Protein AF-A0A5S9M7D0-F1 (afdb_monomer_lite)

pLDDT: mean 93.16, std 6.34, range [59.59, 98.19]

InterPro domains:
  IPR002509 NodB homology domain [PF01522] (1-53)
  IPR002509 NodB homology domain [PS51677] (1-97)
  IPR011330 Glycoside hydrolase/deacetylase, beta/alpha-barrel [SSF88713] (1-92)
  IPR050248 Polysaccharide deacetylase, ArnD subfamily [PTHR10587] (1-91)

Structure (mmCIF, N/CA/C/O backbone):
data_AF-A0A5S9M7D0-F1
#
_entry.id   AF-A0A5S9M7D0-F1
#
loop_
_atom_site.group_PDB
_atom_site.id
_atom_site.type_symbol
_atom_site.label_atom_id
_atom_site.label_alt_id
_atom_site.label_comp_id
_atom_site.label_asym_id
_atom_site.label_entity_id
_atom_site.label_seq_id
_atom_site.pdbx_PDB_ins_code
_atom_site.Cartn_x
_atom_site.Cartn_y
_atom_site.Cartn_z
_atom_site.occupancy
_atom_site.B_iso_or_equiv
_atom_site.auth_seq_id
_atom_site.auth_comp_id
_atom_site.auth_asym_id
_atom_site.auth_atom_id
_atom_site.pdbx_PDB_model_num
ATOM 1 N N . MET A 1 1 ? 4.729 6.112 7.881 1.00 77.44 1 MET A N 1
ATOM 2 C CA . MET A 1 1 ? 3.878 5.919 9.085 1.00 77.44 1 MET A CA 1
ATOM 3 C C . MET A 1 1 ? 4.677 5.626 10.359 1.00 77.44 1 MET A C 1
ATOM 5 O O . MET A 1 1 ? 4.215 5.985 11.434 1.00 77.44 1 MET A O 1
ATOM 9 N N . ARG A 1 2 ? 5.862 4.997 10.286 1.00 82.38 2 ARG A N 1
ATOM 10 C CA . ARG A 1 2 ? 6.639 4.558 11.467 1.00 82.38 2 ARG A CA 1
ATOM 11 C C . ARG A 1 2 ? 6.888 5.633 12.543 1.00 82.38 2 ARG A C 1
ATOM 13 O O . ARG A 1 2 ? 6.823 5.324 13.733 1.00 82.38 2 ARG A O 1
ATOM 20 N N . THR A 1 3 ? 7.154 6.872 12.136 1.00 85.06 3 THR A N 1
ATOM 21 C CA . THR A 1 3 ? 7.503 8.000 13.021 1.00 85.06 3 THR A CA 1
ATOM 22 C C . THR A 1 3 ? 6.300 8.721 13.631 1.00 85.06 3 THR A C 1
ATOM 24 O O . THR A 1 3 ? 6.488 9.574 14.491 1.00 85.06 3 THR A O 1
ATOM 27 N N . LEU A 1 4 ? 5.070 8.397 13.219 1.00 86.75 4 LEU A N 1
ATOM 28 C CA . LEU A 1 4 ? 3.868 9.047 13.743 1.00 86.75 4 LEU A CA 1
ATOM 29 C C . LEU A 1 4 ? 3.485 8.502 15.126 1.00 86.75 4 LEU A C 1
ATOM 31 O O . LEU A 1 4 ? 3.752 7.335 15.450 1.00 86.75 4 LEU A O 1
ATOM 35 N N . THR A 1 5 ? 2.816 9.341 15.922 1.00 93.38 5 THR A N 1
ATOM 36 C CA . THR A 1 5 ? 2.128 8.888 17.139 1.00 93.38 5 THR A CA 1
ATOM 37 C C . THR A 1 5 ? 0.942 7.996 16.774 1.00 93.38 5 THR A C 1
ATOM 39 O O . THR A 1 5 ? 0.488 7.974 15.624 1.00 93.38 5 THR A O 1
ATOM 42 N N . ARG A 1 6 ? 0.443 7.240 17.755 1.00 92.75 6 ARG A N 1
ATOM 43 C CA . ARG A 1 6 ? -0.705 6.348 17.572 1.00 92.75 6 ARG A CA 1
ATOM 44 C C . ARG A 1 6 ? -1.935 7.130 17.112 1.00 92.75 6 ARG A C 1
ATOM 46 O O . ARG A 1 6 ? -2.572 6.749 16.137 1.00 92.75 6 ARG A O 1
ATOM 53 N N . GLU A 1 7 ? -2.219 8.244 17.777 1.00 94.44 7 GLU A N 1
ATOM 54 C CA . GLU A 1 7 ? -3.393 9.087 17.542 1.00 94.44 7 GLU A CA 1
ATOM 55 C C . GLU A 1 7 ? -3.363 9.661 16.129 1.00 94.44 7 GLU A C 1
ATOM 57 O O . GLU A 1 7 ? -4.357 9.593 15.415 1.00 94.44 7 GLU A O 1
ATOM 62 N N . ARG A 1 8 ? -2.198 10.156 15.686 1.00 94.88 8 ARG A N 1
ATOM 63 C CA . ARG A 1 8 ? -2.032 10.689 14.329 1.00 94.88 8 ARG A CA 1
ATOM 64 C C . ARG A 1 8 ? -2.161 9.611 13.262 1.00 94.88 8 ARG A C 1
ATOM 66 O O . ARG A 1 8 ? -2.747 9.872 12.218 1.00 94.88 8 ARG A O 1
ATOM 73 N N . ALA A 1 9 ? -1.620 8.417 13.497 1.00 94.06 9 ALA A N 1
ATOM 74 C CA . ALA A 1 9 ? -1.764 7.312 12.556 1.00 94.06 9 ALA A CA 1
ATOM 75 C C . ALA A 1 9 ? -3.230 6.864 12.433 1.00 94.06 9 ALA A C 1
ATOM 77 O O . ALA A 1 9 ? -3.711 6.686 11.316 1.00 94.06 9 ALA A O 1
ATOM 78 N N . LEU A 1 10 ? -3.941 6.744 13.559 1.00 95.12 10 LEU A N 1
ATOM 79 C CA . LEU A 1 10 ? -5.362 6.399 13.577 1.00 95.12 10 LEU A CA 1
ATOM 80 C C . LEU A 1 10 ? -6.204 7.479 12.890 1.00 95.12 10 LEU A C 1
ATOM 82 O O . LEU A 1 10 ? -6.984 7.166 12.001 1.00 95.12 10 LEU A O 1
ATOM 86 N N . GLU A 1 11 ? -5.978 8.753 13.221 1.00 96.50 11 GLU A N 1
ATOM 87 C CA . GLU A 1 11 ? -6.669 9.888 12.602 1.00 96.50 11 GLU A CA 1
ATOM 88 C C . GLU A 1 11 ? -6.555 9.857 11.071 1.00 96.50 11 GLU A C 1
ATOM 90 O O . GLU A 1 11 ? -7.554 10.037 10.377 1.00 96.50 11 GLU A O 1
ATOM 95 N N . GLN A 1 12 ? -5.350 9.616 10.544 1.00 96.31 12 GLN A N 1
ATOM 96 C CA . GLN A 1 12 ? -5.112 9.521 9.101 1.00 96.31 12 GLN A CA 1
ATOM 97 C C . GLN A 1 12 ? -5.906 8.367 8.484 1.00 96.31 12 GLN A C 1
ATOM 99 O O . GLN A 1 12 ? -6.613 8.571 7.500 1.00 96.31 12 GLN A O 1
ATOM 104 N N . ILE A 1 13 ? -5.833 7.176 9.086 1.00 96.12 13 ILE A N 1
ATOM 105 C CA . ILE A 1 13 ? -6.537 5.989 8.594 1.00 96.12 13 ILE A CA 1
ATOM 106 C C . ILE A 1 13 ? -8.054 6.222 8.575 1.00 96.12 13 ILE A C 1
ATOM 108 O O . ILE A 1 13 ? -8.685 6.076 7.527 1.00 96.12 13 ILE A O 1
ATOM 112 N N . THR A 1 14 ? -8.637 6.635 9.702 1.00 96.81 14 THR A N 1
ATOM 113 C CA . THR A 1 14 ? -10.087 6.819 9.835 1.00 96.81 14 THR A CA 1
ATOM 114 C C . THR A 1 14 ? -10.599 7.920 8.902 1.00 96.81 14 THR A C 1
ATOM 116 O O . THR A 1 14 ? -11.627 7.746 8.242 1.00 96.81 14 THR A O 1
ATOM 119 N N . LYS A 1 15 ? -9.876 9.047 8.779 1.00 97.75 15 LYS A N 1
ATOM 120 C CA . LYS A 1 15 ? -10.258 10.132 7.857 1.00 97.75 15 LYS A CA 1
ATOM 121 C C . LYS A 1 15 ? -10.231 9.674 6.402 1.00 97.75 15 LYS A C 1
ATOM 123 O O . LYS A 1 15 ? -11.178 9.954 5.671 1.00 97.75 15 LYS A O 1
ATOM 128 N N . THR A 1 16 ? -9.190 8.957 5.984 1.00 97.44 16 THR A N 1
ATOM 129 C CA . THR A 1 16 ? -9.095 8.432 4.616 1.00 97.44 16 THR A CA 1
ATOM 130 C C . THR A 1 16 ? -10.191 7.407 4.327 1.00 97.44 16 THR A C 1
ATOM 132 O O . THR A 1 16 ? -10.826 7.496 3.278 1.00 97.44 16 THR A O 1
ATOM 135 N N . ASN A 1 17 ? -10.480 6.496 5.262 1.00 97.50 17 ASN A N 1
ATOM 136 C CA . ASN A 1 17 ? -11.568 5.524 5.119 1.00 97.50 17 ASN A CA 1
ATOM 137 C C . ASN A 1 17 ? -12.918 6.208 4.905 1.00 97.50 17 ASN A C 1
ATOM 139 O O . ASN A 1 17 ? -13.640 5.855 3.973 1.00 97.50 17 ASN A O 1
ATOM 143 N N . ARG A 1 18 ? -13.218 7.226 5.719 1.00 97.75 18 A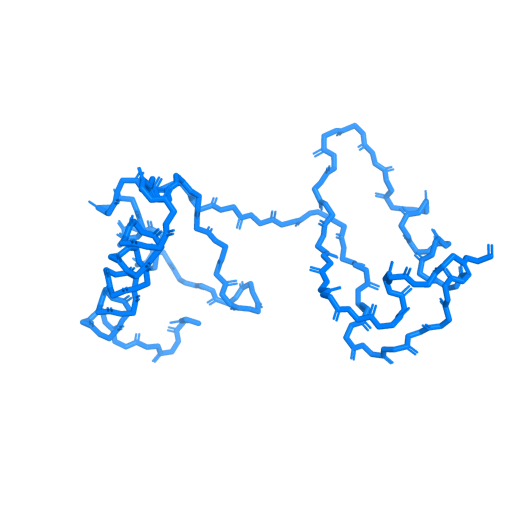RG A N 1
ATOM 144 C CA . ARG A 1 18 ? -14.443 8.017 5.593 1.00 97.75 18 ARG A CA 1
ATOM 145 C C . ARG A 1 18 ? -14.541 8.706 4.232 1.00 97.75 18 ARG A C 1
ATOM 147 O O . ARG A 1 18 ? -15.576 8.614 3.589 1.00 97.75 18 ARG A O 1
ATOM 154 N N . GLN A 1 19 ? -13.469 9.354 3.774 1.00 98.06 19 GLN A N 1
ATOM 155 C CA . GLN A 1 19 ? -13.461 10.035 2.473 1.00 98.06 19 GLN A CA 1
ATOM 156 C C . GLN A 1 19 ? -13.663 9.064 1.301 1.00 98.06 19 GLN A C 1
ATOM 158 O O . GLN A 1 19 ? -14.395 9.372 0.359 1.00 98.06 19 GLN A O 1
ATOM 163 N N . ILE A 1 20 ? -13.050 7.876 1.360 1.00 97.62 20 ILE A N 1
ATOM 164 C CA . ILE A 1 20 ? -13.244 6.836 0.343 1.00 97.62 20 ILE A CA 1
ATOM 165 C C . ILE A 1 20 ? -14.687 6.318 0.363 1.00 97.62 20 ILE A C 1
ATOM 167 O O . ILE A 1 20 ? -15.288 6.167 -0.699 1.00 97.62 20 ILE A O 1
ATOM 171 N N . GLU A 1 21 ? -15.258 6.079 1.545 1.00 97.25 21 GLU A N 1
ATOM 172 C CA . GLU A 1 21 ? -16.642 5.623 1.678 1.00 97.25 21 GLU A CA 1
ATOM 173 C C . GLU A 1 21 ? -17.645 6.672 1.183 1.00 97.25 21 GLU A C 1
ATOM 175 O O . GLU A 1 21 ? -18.542 6.327 0.422 1.00 97.25 21 GLU A O 1
ATOM 180 N N . GLU A 1 22 ? -17.459 7.946 1.532 1.00 98.06 22 GLU A N 1
ATOM 181 C CA . GLU A 1 22 ? -18.296 9.054 1.050 1.00 98.06 22 GLU A CA 1
ATOM 182 C C . GLU A 1 22 ? -18.218 9.206 -0.479 1.00 98.06 22 GLU A C 1
ATOM 184 O O . GLU A 1 22 ? -19.230 9.468 -1.125 1.00 98.06 22 GLU A O 1
ATOM 189 N N . SER A 1 23 ? -17.037 8.997 -1.072 1.00 97.88 23 SER A N 1
ATOM 190 C CA . SER A 1 23 ? -16.824 9.179 -2.516 1.00 97.88 23 SER A CA 1
ATOM 191 C C . SER A 1 23 ? -17.253 7.975 -3.361 1.00 97.88 23 SER A C 1
ATOM 193 O O . SER A 1 23 ? -17.685 8.144 -4.498 1.00 97.88 23 SER A O 1
ATOM 195 N N . LEU A 1 24 ? -17.088 6.752 -2.845 1.00 96.94 24 LEU A N 1
ATOM 196 C CA . LEU A 1 24 ? -17.253 5.507 -3.612 1.00 96.94 24 LEU A CA 1
ATOM 197 C C . LEU A 1 24 ? -18.364 4.589 -3.077 1.00 96.94 24 LEU A C 1
ATOM 199 O O . LEU A 1 24 ? -18.621 3.541 -3.674 1.00 96.94 24 LEU A O 1
ATOM 203 N N . GLY A 1 25 ? -18.987 4.925 -1.942 1.00 96.75 25 GLY A N 1
ATOM 204 C CA . GLY A 1 25 ? -20.006 4.106 -1.273 1.00 96.75 25 GLY A CA 1
ATOM 205 C C . GLY A 1 25 ? -19.474 2.785 -0.707 1.00 96.75 25 GLY A C 1
ATOM 206 O O . GLY A 1 25 ? -20.242 1.846 -0.500 1.00 96.75 25 GLY A O 1
ATOM 207 N N . LYS A 1 26 ? -18.152 2.657 -0.528 1.00 95.56 26 LYS A N 1
ATOM 208 C CA . LYS A 1 26 ? -17.491 1.413 -0.105 1.00 95.56 26 LYS A CA 1
ATOM 209 C C . LYS A 1 26 ? -16.407 1.688 0.925 1.00 95.56 26 LYS A C 1
ATOM 211 O O . LYS A 1 26 ? -15.544 2.533 0.705 1.00 95.56 26 LYS A O 1
ATOM 216 N N . LYS A 1 27 ? -16.389 0.894 1.997 1.00 95.38 27 LYS A N 1
ATOM 217 C CA . LYS A 1 27 ? -15.289 0.896 2.968 1.00 95.38 27 LYS A CA 1
ATOM 218 C C . LYS A 1 27 ? -14.049 0.189 2.408 1.00 95.38 27 LYS A C 1
ATOM 220 O O . LYS A 1 27 ? -14.187 -0.908 1.85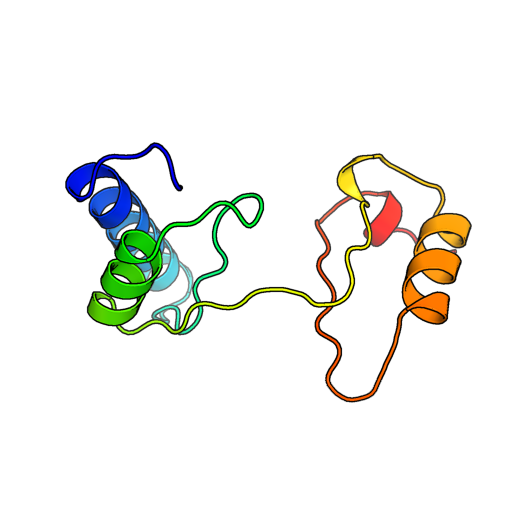0 1.00 95.38 27 LYS A O 1
ATOM 225 N N . PRO A 1 28 ? -12.844 0.767 2.562 1.00 96.94 28 PRO A N 1
ATOM 226 C CA . PRO A 1 28 ? -11.600 0.087 2.217 1.00 96.94 28 PRO A CA 1
ATOM 227 C C . PRO A 1 28 ? -11.423 -1.213 3.006 1.00 96.94 28 PRO A C 1
ATOM 229 O O . PRO A 1 28 ? -11.716 -1.273 4.194 1.00 96.94 28 PRO A O 1
ATOM 232 N N . LYS A 1 29 ? -10.923 -2.254 2.334 1.00 97.56 29 LYS A N 1
ATOM 233 C CA . LYS A 1 29 ? -10.565 -3.546 2.956 1.00 97.56 29 LYS A CA 1
ATOM 234 C C . LYS A 1 29 ? -9.060 -3.722 3.146 1.00 97.56 29 LYS A C 1
ATOM 236 O O . LYS A 1 29 ? -8.629 -4.594 3.893 1.00 97.56 29 LYS A O 1
ATOM 241 N N . TRP A 1 30 ? -8.266 -2.921 2.442 1.00 97.75 30 TRP A N 1
ATOM 242 C CA . TRP A 1 30 ? -6.822 -3.078 2.347 1.00 97.75 30 TRP A CA 1
ATOM 243 C C . TRP A 1 30 ? -6.139 -1.763 2.685 1.00 97.75 30 TRP A C 1
ATOM 245 O O . TRP A 1 30 ? -6.544 -0.708 2.195 1.00 97.75 30 TRP A O 1
ATOM 255 N N . PHE A 1 31 ? -5.074 -1.845 3.471 1.00 97.50 31 PHE A N 1
ATOM 256 C CA . PHE A 1 31 ? -4.231 -0.714 3.820 1.00 97.50 31 PHE A CA 1
ATOM 257 C C . PHE A 1 31 ? -2.818 -0.927 3.277 1.00 97.50 31 PHE A C 1
ATOM 259 O O . PHE A 1 31 ? -2.139 -1.877 3.659 1.00 97.50 31 PHE A O 1
ATOM 266 N N . ALA A 1 32 ? -2.359 -0.028 2.409 1.00 96.94 32 ALA A N 1
ATOM 267 C CA . ALA A 1 32 ? -0.975 0.014 1.947 1.00 96.94 32 ALA A CA 1
ATOM 268 C C . ALA A 1 32 ? -0.236 1.157 2.674 1.00 96.94 32 ALA A C 1
ATOM 270 O O . ALA A 1 32 ? -0.558 2.327 2.442 1.00 96.94 32 ALA A O 1
ATOM 271 N N . PRO A 1 33 ? 0.735 0.873 3.566 1.00 94.44 33 PRO A N 1
ATOM 272 C CA . PRO A 1 33 ? 1.445 1.919 4.292 1.00 94.44 33 PRO A CA 1
ATOM 273 C C . PRO A 1 33 ? 2.243 2.825 3.337 1.00 94.44 33 PRO A C 1
ATOM 275 O O . PRO A 1 33 ? 3.001 2.311 2.509 1.00 94.44 33 PRO A O 1
ATOM 278 N N . PRO A 1 34 ? 2.175 4.163 3.485 1.00 91.56 34 PRO A N 1
ATOM 279 C CA . PRO A 1 34 ? 2.975 5.082 2.680 1.00 91.56 34 PRO A CA 1
ATOM 280 C C . PRO A 1 34 ? 4.469 4.746 2.729 1.00 91.56 34 PRO A C 1
ATOM 282 O O . PRO A 1 34 ? 5.035 4.541 3.812 1.00 91.56 34 PRO A O 1
ATOM 285 N N . SER A 1 35 ? 5.093 4.682 1.549 1.00 86.88 35 SER A N 1
ATOM 286 C CA . SER A 1 35 ? 6.507 4.322 1.352 1.00 86.88 35 SER A CA 1
ATOM 287 C C . SER A 1 35 ? 6.909 2.963 1.945 1.00 86.88 35 SER A C 1
ATOM 289 O O . SER A 1 35 ? 8.086 2.740 2.213 1.00 86.88 35 SER A O 1
ATOM 291 N N . GLY A 1 36 ? 5.948 2.079 2.243 1.00 87.50 36 GLY A N 1
ATOM 292 C CA . GLY A 1 36 ? 6.209 0.807 2.925 1.00 87.50 36 GLY A CA 1
ATOM 293 C C . GLY A 1 36 ? 6.717 0.983 4.360 1.00 87.50 36 GLY A C 1
ATOM 294 O O . GLY A 1 36 ? 7.193 0.040 4.984 1.00 87.50 36 GLY A O 1
ATOM 295 N N . SER A 1 37 ? 6.635 2.201 4.903 1.00 88.31 37 SER A N 1
ATOM 296 C CA . SER A 1 37 ? 7.193 2.557 6.202 1.00 88.31 37 SER A CA 1
ATOM 297 C C . SER A 1 37 ? 6.142 2.399 7.292 1.00 88.31 37 SER A C 1
ATOM 299 O O . SER A 1 37 ? 5.360 3.324 7.544 1.00 88.31 37 SER A O 1
ATOM 301 N N . PHE A 1 38 ? 6.155 1.261 7.984 1.00 89.88 38 PHE A N 1
ATOM 302 C CA . PHE A 1 38 ? 5.244 0.949 9.087 1.00 89.88 38 PHE A CA 1
ATOM 303 C C . PHE A 1 38 ? 5.983 0.472 10.350 1.00 89.88 38 PHE A C 1
ATOM 305 O O . PHE A 1 38 ? 7.195 0.251 10.355 1.00 89.88 38 PHE A O 1
ATOM 312 N N . LYS A 1 39 ? 5.232 0.366 11.447 1.00 89.19 39 LYS A N 1
ATOM 313 C CA . LYS A 1 39 ? 5.588 -0.365 12.672 1.00 89.19 39 LYS A CA 1
ATOM 314 C C . LYS A 1 39 ? 4.422 -1.280 13.037 1.00 89.19 39 LYS A C 1
ATOM 316 O O . LYS A 1 39 ? 3.329 -1.096 12.503 1.00 89.19 39 LYS A O 1
ATOM 321 N N . GLU A 1 40 ? 4.631 -2.222 13.950 1.00 93.19 40 GLU A N 1
ATOM 322 C CA . GLU A 1 40 ? 3.583 -3.157 14.390 1.00 93.19 40 GLU A CA 1
ATOM 323 C C . GLU A 1 40 ? 2.294 -2.431 14.809 1.00 93.19 40 GLU A C 1
ATOM 325 O O . GLU A 1 40 ? 1.193 -2.833 14.443 1.00 93.19 40 GLU A O 1
ATOM 330 N N . GLU A 1 41 ? 2.441 -1.288 15.480 1.00 93.56 41 GLU A N 1
ATOM 331 C CA . GLU A 1 41 ? 1.320 -0.432 15.865 1.00 93.56 41 GLU A CA 1
ATOM 332 C C . GLU A 1 41 ? 0.474 0.021 14.665 1.00 93.56 41 GLU A C 1
ATOM 334 O O . GLU A 1 41 ? -0.747 -0.014 14.719 1.00 93.56 41 GLU A O 1
ATOM 339 N N . THR A 1 42 ? 1.099 0.393 13.543 1.00 93.00 42 THR A N 1
ATOM 340 C CA . THR A 1 42 ? 0.372 0.808 12.332 1.00 93.00 42 THR A CA 1
ATOM 341 C C . THR A 1 42 ? -0.492 -0.329 11.781 1.00 93.00 42 THR A C 1
ATOM 343 O O . THR A 1 42 ? -1.622 -0.086 11.369 1.00 93.00 42 THR A O 1
ATOM 346 N N . VAL A 1 43 ? 0.017 -1.564 11.812 1.00 95.38 43 VAL A N 1
ATOM 347 C CA . VAL A 1 43 ? -0.719 -2.756 11.361 1.00 95.38 43 VAL A CA 1
ATOM 348 C C . VAL A 1 43 ? -1.913 -3.026 12.278 1.00 95.38 43 VAL A C 1
ATOM 350 O O . VAL A 1 43 ? -3.016 -3.283 11.799 1.00 95.38 43 VAL A O 1
ATOM 353 N N . LYS A 1 44 ? -1.723 -2.905 13.599 1.00 96.69 44 LYS A N 1
ATOM 354 C CA . LYS A 1 44 ? -2.803 -3.058 14.587 1.00 96.69 44 LYS A CA 1
ATOM 355 C C . LYS A 1 44 ? -3.908 -2.023 14.390 1.00 96.69 44 LYS A C 1
ATOM 357 O O . LYS A 1 44 ? -5.076 -2.394 14.408 1.00 96.69 44 LYS A O 1
ATOM 362 N N . LEU A 1 45 ? -3.552 -0.758 14.161 1.00 96.19 45 LEU A N 1
ATOM 363 C CA . LEU A 1 45 ? -4.524 0.310 13.903 1.00 96.19 45 LEU A CA 1
ATOM 364 C C . LEU A 1 45 ? -5.313 0.064 12.609 1.00 96.19 45 LEU A C 1
ATOM 366 O O . LEU A 1 45 ? -6.533 0.176 12.615 1.00 96.19 45 LEU A O 1
ATOM 370 N N . ALA A 1 46 ? -4.645 -0.339 11.523 1.00 96.75 46 ALA A N 1
ATOM 371 C CA . ALA A 1 46 ? -5.332 -0.696 10.280 1.00 96.75 46 ALA A CA 1
ATOM 372 C C . ALA A 1 46 ? -6.332 -1.849 10.490 1.00 96.75 46 ALA A C 1
ATOM 374 O O . ALA A 1 46 ? -7.460 -1.782 10.006 1.00 96.75 46 ALA A O 1
ATOM 375 N N . LYS A 1 47 ? -5.951 -2.858 11.285 1.00 97.19 47 LYS A N 1
ATOM 376 C CA . LYS A 1 47 ? -6.827 -3.980 11.641 1.00 97.19 47 LYS A CA 1
ATOM 377 C C . LYS A 1 47 ? -8.014 -3.570 12.514 1.00 97.19 47 LYS A C 1
ATOM 379 O O . LYS A 1 47 ? -9.110 -4.084 12.313 1.00 97.19 47 LYS A O 1
ATOM 384 N N . GLN A 1 48 ? -7.823 -2.642 13.455 1.00 96.50 48 GLN A N 1
ATOM 385 C CA . GLN A 1 48 ? -8.917 -2.067 14.254 1.00 96.50 48 GLN A CA 1
ATOM 386 C C . GLN A 1 48 ? -9.960 -1.366 13.373 1.00 96.50 48 GLN A C 1
ATOM 388 O O . GLN A 1 48 ? -11.150 -1.434 13.659 1.00 96.50 48 GLN A O 1
ATOM 393 N N . GLU A 1 49 ? -9.518 -0.775 12.266 1.00 96.44 49 GLU A N 1
ATOM 394 C CA . GLU A 1 49 ? -10.363 -0.134 11.254 1.00 96.44 49 GLU A CA 1
ATOM 395 C C . GLU A 1 49 ? -10.911 -1.126 10.206 1.00 96.44 49 GLU A C 1
ATOM 397 O O . GLU A 1 49 ? -11.473 -0.720 9.190 1.00 96.44 49 GLU A O 1
ATOM 402 N N . GLY A 1 50 ? -10.769 -2.437 10.440 1.00 96.69 50 GLY A N 1
ATOM 403 C CA . GLY A 1 50 ? -11.325 -3.491 9.587 1.00 96.69 50 GLY A CA 1
ATOM 404 C C . GLY A 1 50 ? -10.550 -3.746 8.293 1.00 96.69 50 GLY A C 1
ATOM 405 O O . GLY A 1 50 ? -11.104 -4.338 7.366 1.00 96.69 50 GLY A O 1
ATOM 406 N N . MET A 1 51 ? -9.290 -3.310 8.212 1.00 98.19 51 MET A N 1
ATOM 407 C CA . MET A 1 51 ? -8.443 -3.490 7.033 1.00 98.19 51 MET A CA 1
ATOM 408 C C . MET A 1 51 ? -7.297 -4.465 7.281 1.00 98.19 51 MET A C 1
ATOM 410 O O . MET A 1 51 ? -6.695 -4.497 8.353 1.00 98.19 51 MET A O 1
ATOM 414 N N . GLU A 1 52 ? -6.905 -5.176 6.231 1.00 97.50 52 GLU A N 1
ATOM 415 C CA . GLU A 1 52 ? -5.676 -5.964 6.216 1.00 97.50 52 GLU A CA 1
ATOM 416 C C . GLU A 1 52 ? -4.534 -5.156 5.590 1.00 97.50 52 GLU A C 1
ATOM 418 O O . GLU A 1 52 ? -4.710 -4.454 4.589 1.00 97.50 52 GLU A O 1
ATOM 423 N N . THR A 1 53 ? -3.343 -5.231 6.188 1.00 96.94 53 THR A N 1
ATOM 424 C CA . THR A 1 53 ? -2.173 -4.497 5.684 1.00 96.94 53 THR A CA 1
ATOM 425 C C . THR A 1 53 ? -1.517 -5.268 4.543 1.00 96.94 53 THR A C 1
ATOM 427 O O . THR A 1 53 ? -1.144 -6.426 4.714 1.00 96.94 53 THR A O 1
ATOM 430 N N . ILE A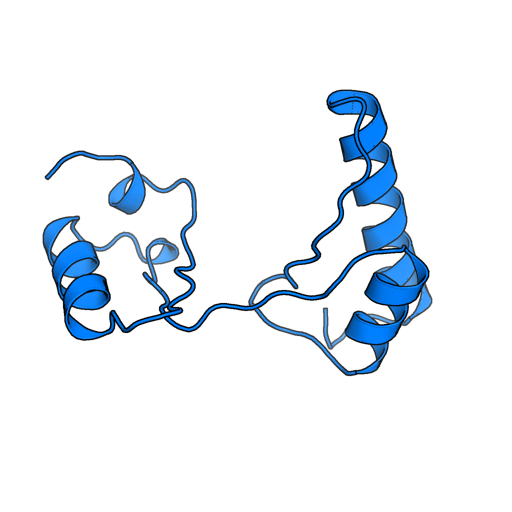 1 54 ? -1.339 -4.612 3.397 1.00 97.00 54 ILE A N 1
ATOM 431 C CA . ILE A 1 54 ? -0.728 -5.187 2.195 1.00 97.00 54 ILE A CA 1
ATOM 432 C C . ILE A 1 54 ? 0.602 -4.507 1.858 1.00 97.00 54 ILE A C 1
ATOM 434 O O . ILE A 1 54 ? 0.797 -3.317 2.108 1.00 97.00 54 ILE A O 1
ATOM 438 N N . MET A 1 55 ? 1.508 -5.284 1.267 1.00 96.44 55 MET A N 1
ATOM 439 C CA . MET A 1 55 ? 2.824 -4.852 0.787 1.00 96.44 55 MET A CA 1
ATOM 440 C C . MET A 1 55 ? 3.009 -5.296 -0.671 1.00 96.44 55 MET A C 1
ATOM 442 O O . MET A 1 55 ? 2.055 -5.697 -1.334 1.00 96.44 55 MET A O 1
ATOM 446 N N . TRP A 1 56 ? 4.232 -5.215 -1.185 1.00 96.62 56 TRP A N 1
ATOM 447 C CA . TRP A 1 56 ? 4.593 -5.673 -2.523 1.00 96.62 56 TRP A CA 1
ATOM 448 C C . TRP A 1 56 ? 5.834 -6.562 -2.472 1.00 96.62 56 TRP A C 1
ATOM 450 O O . TRP A 1 56 ? 6.644 -6.466 -1.549 1.00 96.62 56 TRP A O 1
ATOM 460 N N . THR A 1 57 ? 5.990 -7.414 -3.484 1.00 96.25 57 THR A N 1
ATOM 461 C CA . THR A 1 57 ? 7.190 -8.242 -3.686 1.00 96.25 57 THR A CA 1
ATOM 462 C C . THR A 1 57 ? 8.026 -7.758 -4.871 1.00 96.25 57 THR A C 1
ATOM 464 O O . THR A 1 57 ? 9.228 -8.009 -4.924 1.00 96.25 57 THR A O 1
ATOM 467 N N . VAL A 1 58 ? 7.422 -7.001 -5.795 1.00 96.38 58 VAL A N 1
ATOM 468 C CA . VAL A 1 58 ? 8.088 -6.414 -6.962 1.00 96.38 58 VAL A CA 1
ATOM 469 C C . VAL A 1 58 ? 7.849 -4.906 -6.973 1.00 96.38 58 VAL A C 1
ATOM 471 O O . VAL A 1 58 ? 6.718 -4.449 -7.088 1.00 96.38 58 VAL A O 1
ATOM 474 N N . ASP A 1 59 ? 8.919 -4.121 -6.865 1.00 94.94 59 ASP A N 1
ATOM 475 C CA . ASP A 1 59 ? 8.861 -2.659 -6.965 1.00 94.94 59 ASP A CA 1
ATOM 476 C C . ASP A 1 59 ? 9.297 -2.199 -8.363 1.00 94.94 59 ASP A C 1
ATOM 478 O O . ASP A 1 59 ? 10.398 -2.535 -8.827 1.00 94.94 59 ASP A O 1
ATOM 482 N N . THR A 1 60 ? 8.437 -1.431 -9.036 1.00 93.12 60 THR A N 1
ATOM 483 C CA . THR A 1 60 ? 8.753 -0.830 -10.337 1.00 93.12 60 THR A CA 1
ATOM 484 C C . THR A 1 60 ? 9.724 0.332 -10.231 1.00 93.12 60 THR A C 1
ATOM 486 O O . THR A 1 60 ? 10.424 0.587 -11.209 1.00 93.12 60 THR A O 1
ATOM 489 N N . ILE A 1 61 ? 9.820 1.007 -9.078 1.00 93.19 61 ILE A N 1
ATOM 490 C CA . ILE A 1 61 ? 10.606 2.236 -8.871 1.00 93.19 61 ILE A CA 1
ATOM 491 C C . ILE A 1 61 ? 10.288 3.270 -9.974 1.00 93.19 61 ILE A C 1
ATOM 493 O O . ILE A 1 61 ? 11.157 3.957 -10.513 1.00 93.19 61 ILE A O 1
ATOM 497 N N . ASP A 1 62 ? 9.021 3.327 -10.375 1.00 92.69 62 ASP A N 1
ATOM 498 C CA . ASP A 1 62 ? 8.519 4.175 -11.456 1.00 92.69 62 ASP A CA 1
ATOM 499 C C . ASP A 1 62 ? 8.529 5.667 -11.092 1.00 92.69 62 ASP A C 1
ATOM 501 O O . ASP A 1 62 ? 8.663 6.528 -11.960 1.00 92.69 62 ASP A O 1
ATOM 505 N N . TRP A 1 63 ? 8.511 5.981 -9.796 1.00 90.12 63 TRP A N 1
ATOM 506 C CA . TRP A 1 63 ? 8.683 7.330 -9.252 1.00 90.12 63 TRP A CA 1
ATOM 507 C C . TRP A 1 63 ? 10.024 7.990 -9.628 1.00 90.12 63 TRP A C 1
ATOM 509 O O . TRP A 1 63 ? 10.121 9.216 -9.604 1.00 90.12 63 TRP A O 1
ATOM 519 N N . GLN A 1 64 ? 11.038 7.214 -10.042 1.00 92.88 64 GLN A N 1
ATOM 520 C CA . GLN A 1 64 ? 12.292 7.740 -10.611 1.00 92.88 64 GLN A CA 1
ATOM 521 C C . GLN A 1 64 ? 12.203 8.070 -12.110 1.00 92.88 64 GLN A C 1
ATOM 523 O O . GLN A 1 64 ? 13.193 8.498 -12.698 1.00 92.88 64 GLN A O 1
ATOM 528 N N . LYS A 1 65 ? 11.036 7.881 -12.739 1.00 90.69 65 LYS A N 1
ATOM 529 C CA . LYS A 1 65 ? 10.783 8.129 -14.168 1.00 90.69 65 LYS A CA 1
ATOM 530 C C . LYS A 1 65 ? 11.746 7.377 -15.115 1.00 90.69 65 LYS A C 1
ATOM 532 O O . LYS A 1 65 ? 12.299 7.996 -16.026 1.00 90.69 65 LYS A O 1
ATOM 537 N N . PRO A 1 66 ? 11.971 6.056 -14.938 1.00 91.19 66 PRO A N 1
ATOM 538 C CA . PRO A 1 66 ? 12.739 5.272 -15.905 1.00 91.19 66 PRO A CA 1
ATOM 539 C C . PRO A 1 66 ? 12.008 5.197 -17.257 1.00 91.19 66 PRO A C 1
ATOM 541 O O . PRO A 1 66 ? 10.812 5.471 -17.346 1.00 91.19 66 PRO A O 1
ATOM 544 N N . SER A 1 67 ? 12.699 4.760 -18.313 1.00 92.00 67 SER A N 1
ATOM 545 C CA . SER A 1 67 ? 12.010 4.435 -19.567 1.00 92.00 67 SER A CA 1
ATOM 546 C C . SER A 1 67 ? 11.074 3.225 -19.383 1.00 92.00 67 SER A C 1
ATOM 548 O O . SER A 1 67 ? 11.384 2.336 -18.576 1.00 92.00 67 SER A O 1
ATOM 550 N N . PRO A 1 68 ? 9.975 3.123 -20.158 1.00 90.88 68 PRO A N 1
ATOM 551 C CA . PRO A 1 68 ? 9.080 1.963 -20.109 1.00 90.88 68 PRO A CA 1
ATOM 552 C C . PRO A 1 68 ? 9.810 0.624 -20.295 1.00 90.88 68 PRO A C 1
ATOM 554 O O . PRO A 1 68 ? 9.515 -0.346 -19.603 1.00 90.88 68 PRO A O 1
ATOM 557 N N . ALA A 1 69 ? 10.835 0.580 -21.153 1.00 91.88 69 ALA A N 1
ATOM 558 C CA . ALA A 1 69 ? 11.650 -0.618 -21.367 1.00 91.88 69 ALA A CA 1
ATOM 559 C C . ALA A 1 69 ? 12.445 -1.041 -20.114 1.00 91.88 69 ALA A C 1
ATOM 561 O O . ALA A 1 69 ? 12.521 -2.229 -19.795 1.00 91.88 69 ALA A O 1
ATOM 562 N N . ILE A 1 70 ? 13.019 -0.083 -19.371 1.00 92.81 70 ILE A N 1
ATOM 563 C CA . ILE A 1 70 ? 13.725 -0.366 -18.109 1.00 92.81 70 ILE A CA 1
ATOM 564 C C . ILE A 1 70 ? 12.740 -0.880 -17.057 1.00 92.81 70 ILE A C 1
ATOM 566 O O . ILE A 1 70 ? 13.050 -1.840 -16.346 1.00 92.81 70 ILE A O 1
ATOM 570 N N . LEU A 1 71 ? 11.556 -0.266 -16.973 1.00 92.50 71 LEU A N 1
ATOM 571 C CA . LEU A 1 71 ? 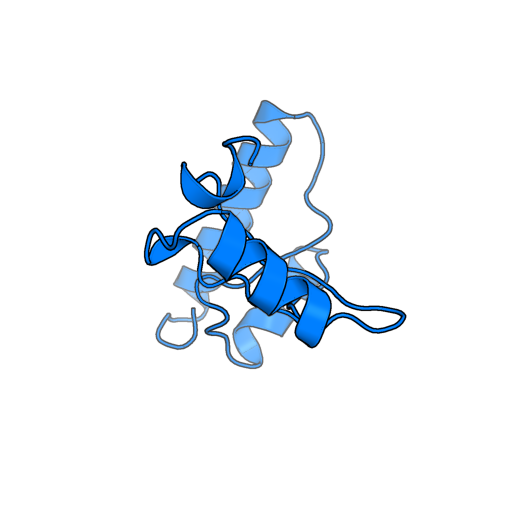10.490 -0.693 -16.068 1.00 92.50 71 LEU A CA 1
ATOM 572 C C . LEU A 1 71 ? 10.063 -2.135 -16.376 1.00 92.50 71 LEU A C 1
ATOM 574 O O . LEU A 1 71 ? 10.085 -2.978 -15.478 1.00 92.50 71 LEU A O 1
ATOM 578 N N . GLN A 1 72 ? 9.769 -2.450 -17.640 1.00 92.38 72 GLN A N 1
ATOM 579 C CA . GLN A 1 72 ? 9.379 -3.798 -18.069 1.00 92.38 72 GLN A CA 1
ATOM 580 C C . GLN A 1 72 ? 10.455 -4.833 -17.755 1.00 92.38 72 GLN A C 1
ATOM 582 O O . GLN A 1 72 ? 10.163 -5.848 -17.127 1.00 92.38 72 GLN A O 1
ATOM 587 N N . LYS A 1 73 ? 11.717 -4.559 -18.112 1.00 95.06 73 LYS A N 1
ATOM 588 C CA . LYS A 1 73 ? 12.834 -5.466 -17.816 1.00 95.06 73 LYS A CA 1
ATOM 589 C C . LYS A 1 73 ? 12.960 -5.743 -16.315 1.00 95.06 73 LYS A C 1
ATOM 591 O O . LYS A 1 73 ? 13.199 -6.882 -15.920 1.00 95.06 73 LYS A O 1
ATOM 596 N N . ARG A 1 74 ? 12.782 -4.720 -15.472 1.00 94.31 74 ARG A N 1
ATOM 597 C CA . ARG A 1 74 ? 12.837 -4.846 -14.007 1.00 94.31 74 ARG A CA 1
ATOM 598 C C . ARG A 1 74 ? 11.716 -5.730 -13.465 1.00 94.31 74 ARG A C 1
ATOM 600 O O . ARG A 1 74 ? 11.987 -6.551 -12.593 1.00 94.31 74 ARG A O 1
ATOM 607 N N . VAL A 1 75 ? 10.491 -5.557 -13.960 1.00 95.06 75 VAL A N 1
ATOM 608 C CA . VAL A 1 75 ? 9.330 -6.352 -13.531 1.00 95.06 75 VAL A CA 1
ATOM 609 C C . VAL A 1 75 ? 9.458 -7.794 -14.007 1.00 95.06 75 VAL A C 1
ATOM 611 O O . VAL A 1 75 ? 9.393 -8.708 -13.191 1.00 95.06 75 VAL A O 1
ATOM 614 N N . LEU A 1 76 ? 9.703 -8.005 -15.303 1.00 95.56 76 LEU A N 1
ATOM 615 C CA . LEU A 1 76 ? 9.795 -9.340 -15.899 1.00 95.56 76 LEU A CA 1
ATOM 616 C C . LEU A 1 76 ? 10.944 -10.164 -15.306 1.00 95.56 76 LEU A C 1
ATOM 618 O O . LEU A 1 76 ? 10.806 -11.369 -15.145 1.00 95.56 76 LEU A O 1
ATOM 622 N N . GLY A 1 77 ? 12.050 -9.522 -14.917 1.00 96.31 77 GLY A N 1
ATOM 623 C CA . GLY A 1 77 ? 13.162 -10.197 -14.244 1.00 96.31 77 GLY A CA 1
ATOM 624 C C . GLY A 1 77 ? 12.912 -10.558 -12.774 1.00 96.31 77 GLY A C 1
ATOM 625 O O . GLY A 1 77 ? 13.739 -11.244 -12.183 1.00 96.31 77 GLY A O 1
ATOM 626 N N . LYS A 1 78 ? 11.819 -10.080 -12.164 1.00 95.69 78 LYS A N 1
ATOM 627 C CA . LYS A 1 78 ? 11.495 -10.291 -10.740 1.00 95.69 78 LYS A CA 1
ATOM 628 C C . LYS A 1 78 ? 10.140 -10.962 -10.514 1.00 95.69 78 LYS A C 1
ATOM 630 O O . LYS A 1 78 ? 9.776 -11.209 -9.367 1.00 95.69 78 LYS A O 1
ATOM 635 N N . ILE A 1 79 ? 9.378 -11.215 -11.576 1.00 96.25 79 ILE A N 1
ATOM 636 C CA . ILE A 1 79 ? 8.049 -11.806 -11.469 1.00 96.25 79 ILE A CA 1
ATOM 637 C C . ILE A 1 79 ? 8.143 -13.267 -11.015 1.00 96.25 79 ILE A C 1
ATOM 639 O O . ILE A 1 79 ? 9.047 -14.004 -11.400 1.00 96.25 79 ILE A O 1
ATOM 643 N N . HIS A 1 80 ? 7.189 -13.683 -10.192 1.00 96.44 80 HIS A N 1
ATOM 644 C CA . HIS A 1 80 ? 7.033 -15.055 -9.724 1.00 96.44 80 HIS A CA 1
ATOM 645 C C . HIS A 1 80 ? 5.555 -15.318 -9.411 1.00 96.44 80 HIS A C 1
ATOM 647 O O . HIS A 1 80 ? 4.753 -14.384 -9.309 1.00 96.44 80 HIS A O 1
ATOM 653 N N . ASN A 1 81 ? 5.178 -16.584 -9.230 1.00 96.94 81 ASN A N 1
ATOM 654 C CA . ASN A 1 81 ? 3.818 -16.929 -8.813 1.00 96.94 81 ASN A CA 1
ATOM 655 C C . ASN A 1 81 ? 3.496 -16.257 -7.468 1.00 96.94 81 ASN A C 1
ATOM 657 O O . ASN A 1 81 ? 4.284 -16.343 -6.524 1.00 96.94 81 ASN A O 1
ATOM 661 N N . GLY A 1 82 ? 2.358 -15.559 -7.403 1.00 95.50 82 GLY A N 1
ATOM 662 C CA . GLY A 1 82 ? 1.943 -14.788 -6.225 1.00 95.50 82 GLY A CA 1
ATOM 663 C C . GLY A 1 82 ? 2.611 -13.415 -6.070 1.00 95.50 82 GLY A C 1
ATOM 664 O O . GLY A 1 82 ? 2.502 -12.816 -5.004 1.00 95.50 82 GLY A O 1
ATOM 665 N N . ALA A 1 83 ? 3.309 -12.906 -7.090 1.00 96.62 83 ALA A N 1
ATOM 666 C CA . ALA A 1 83 ? 3.932 -11.588 -7.016 1.00 96.62 83 ALA A CA 1
ATOM 667 C C . ALA A 1 83 ? 2.908 -10.443 -6.892 1.00 96.62 83 ALA A C 1
ATOM 669 O O . ALA A 1 83 ? 1.890 -10.414 -7.585 1.00 96.62 83 ALA A O 1
ATOM 670 N N . MET A 1 84 ? 3.231 -9.456 -6.053 1.00 97.00 84 MET A N 1
ATOM 671 C CA . MET A 1 84 ? 2.485 -8.203 -5.899 1.00 97.00 84 MET A CA 1
ATOM 672 C C . MET A 1 84 ? 3.354 -7.043 -6.392 1.00 97.00 84 MET A C 1
ATOM 674 O O . MET A 1 84 ? 4.447 -6.831 -5.863 1.00 97.00 84 MET A O 1
ATOM 678 N N . ILE A 1 85 ? 2.884 -6.311 -7.406 1.00 96.62 85 ILE A N 1
ATOM 679 C CA . ILE A 1 85 ? 3.655 -5.259 -8.085 1.00 96.62 85 ILE A CA 1
ATOM 680 C C . ILE A 1 85 ? 3.233 -3.877 -7.566 1.00 96.62 85 ILE A C 1
ATOM 682 O O . ILE A 1 85 ? 2.063 -3.515 -7.678 1.00 96.62 85 ILE A O 1
ATOM 686 N N . LEU A 1 86 ? 4.178 -3.089 -7.042 1.00 96.94 86 LEU A N 1
ATOM 687 C CA . LEU A 1 86 ? 3.956 -1.681 -6.692 1.00 96.94 86 LEU A CA 1
ATOM 688 C C . LEU A 1 86 ? 4.168 -0.776 -7.911 1.00 96.94 86 LEU A C 1
ATOM 690 O O . LEU A 1 86 ? 5.223 -0.818 -8.550 1.00 96.94 86 LEU A O 1
ATOM 694 N N . MET A 1 87 ? 3.186 0.084 -8.180 1.00 95.81 87 MET A N 1
ATOM 695 C CA . MET A 1 87 ? 3.203 1.104 -9.231 1.00 95.81 87 MET A CA 1
ATOM 696 C C . MET A 1 87 ? 2.557 2.397 -8.732 1.00 95.81 87 MET A C 1
ATOM 698 O O . MET A 1 87 ? 1.712 2.371 -7.835 1.00 95.81 87 MET A O 1
ATOM 702 N N . HIS A 1 88 ? 2.902 3.511 -9.369 1.00 94.69 88 HIS A N 1
ATOM 703 C CA . HIS A 1 88 ? 2.262 4.809 -9.197 1.00 94.69 88 HIS A CA 1
ATOM 704 C C . HIS A 1 88 ? 1.710 5.293 -10.552 1.00 94.69 88 HIS A C 1
ATOM 706 O O . HIS A 1 88 ? 2.136 4.820 -11.611 1.00 94.69 88 HIS A O 1
ATOM 712 N N . PRO A 1 89 ? 0.758 6.243 -10.568 1.00 90.81 89 PRO A N 1
ATOM 713 C CA . PRO A 1 89 ? 0.279 6.854 -11.806 1.00 90.81 89 PRO A CA 1
ATOM 714 C C . PRO A 1 89 ? 1.331 7.827 -12.372 1.00 90.81 89 PRO A C 1
ATOM 716 O O . PRO A 1 89 ? 1.184 9.045 -12.301 1.00 90.81 89 PRO A O 1
ATOM 719 N N . THR A 1 90 ? 2.430 7.287 -12.900 1.00 89.62 90 THR A N 1
ATOM 720 C CA . THR A 1 90 ? 3.519 8.031 -13.548 1.00 89.62 90 THR A CA 1
ATOM 721 C C . THR A 1 90 ? 3.507 7.818 -15.060 1.00 89.62 90 THR A C 1
ATOM 723 O O . THR A 1 90 ? 3.017 6.801 -15.548 1.00 89.62 90 THR A 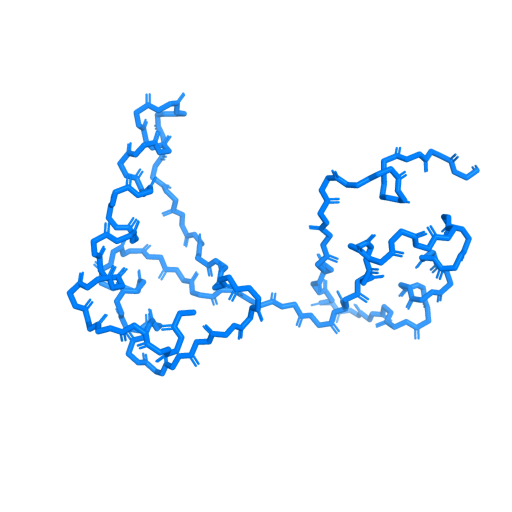O 1
ATOM 726 N N . ASP A 1 91 ? 4.113 8.737 -15.817 1.00 86.56 91 ASP A N 1
ATOM 727 C CA . ASP A 1 91 ? 4.307 8.587 -17.269 1.00 86.56 91 ASP A CA 1
ATOM 728 C C . ASP A 1 91 ? 5.008 7.275 -17.642 1.00 86.56 91 ASP A C 1
ATOM 730 O O . ASP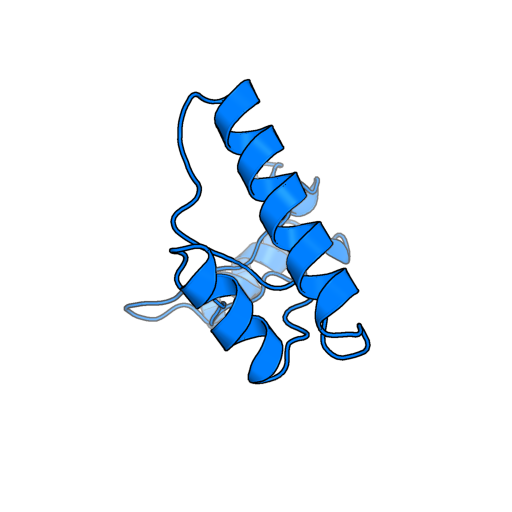 A 1 91 ? 4.665 6.654 -18.646 1.00 86.56 91 ASP A O 1
ATOM 734 N N . ALA A 1 92 ? 5.984 6.859 -16.829 1.00 84.06 92 ALA A N 1
ATOM 735 C CA . ALA A 1 92 ? 6.730 5.622 -17.027 1.00 84.06 92 ALA A CA 1
ATOM 736 C C . ALA A 1 92 ? 5.821 4.385 -16.946 1.00 84.06 92 ALA A C 1
ATOM 738 O O . ALA A 1 92 ? 6.027 3.431 -17.692 1.00 84.06 92 ALA A O 1
ATOM 739 N N . THR A 1 93 ? 4.813 4.427 -16.071 1.00 86.12 93 THR A N 1
ATOM 740 C CA . THR A 1 93 ? 3.821 3.360 -15.884 1.00 86.12 93 THR A CA 1
ATOM 741 C C . THR A 1 93 ? 2.683 3.437 -16.909 1.00 86.12 93 THR A C 1
ATOM 743 O O . THR A 1 93 ? 2.190 2.404 -17.354 1.00 86.12 93 THR A O 1
ATOM 746 N N . ALA A 1 94 ? 2.250 4.640 -17.300 1.00 84.81 94 ALA A N 1
ATOM 747 C CA . ALA A 1 94 ? 1.058 4.833 -18.131 1.00 84.81 94 ALA A CA 1
ATOM 748 C C . ALA A 1 94 ? 1.312 4.729 -19.646 1.00 84.81 94 ALA A C 1
ATOM 750 O O . ALA A 1 94 ? 0.407 4.359 -20.398 1.00 84.81 94 ALA A O 1
ATOM 751 N N . LYS A 1 95 ? 2.511 5.086 -20.124 1.00 79.88 95 LYS A N 1
ATOM 752 C CA . LYS A 1 95 ? 2.811 5.093 -21.563 1.00 79.88 95 LYS A CA 1
ATOM 753 C C . LYS A 1 95 ? 3.028 3.676 -22.084 1.00 79.88 95 LYS A C 1
ATOM 755 O O . LYS A 1 95 ? 3.806 2.905 -21.526 1.00 79.88 95 LYS A O 1
ATOM 760 N N . LYS A 1 96 ? 2.377 3.360 -23.207 1.00 61.62 96 LYS A N 1
ATOM 761 C CA . LYS A 1 96 ? 2.685 2.155 -23.982 1.00 61.62 96 LYS A CA 1
ATOM 762 C C . LYS A 1 96 ? 4.106 2.283 -24.536 1.00 61.62 96 LYS A C 1
ATOM 764 O O . LYS A 1 96 ? 4.455 3.328 -25.082 1.00 61.62 96 LYS A O 1
ATOM 769 N N . SER A 1 97 ? 4.902 1.238 -24.337 1.00 59.59 97 SER A N 1
ATOM 770 C CA . SER A 1 97 ? 6.180 1.030 -25.025 1.00 59.59 97 SER A CA 1
ATOM 771 C C . SER A 1 97 ? 5.973 0.736 -26.498 1.00 59.59 97 SER A C 1
ATOM 773 O O . SER A 1 97 ? 5.021 -0.032 -26.773 1.00 59.59 97 SER A O 1
#

Sequence (97 aa):
MRTLTRERALEQITKTNRQIEESLGKKPKWFAPPSGSFKEETVKLAKQEGMETIMWTVDTIDWQKPSPAILQKRVLGKIHNGAMILMHPTDATAKKS

Radius of gyration: 15.87 Å; chains: 1; bounding box: 34×28×43 Å

Secondary structure (DSSP, 8-state):
-TTS-HHHHHHHHHHHHHHHHHHHS----EE--GGG---HHHHHHHHHTT-EE---SEE--GGG---HHHHHHHHHTT--TT--EE--S-HHHHS--

Organism: Bacillus safensis (NCBI:txid561879)

Foldseek 3Di:
DAPDDLVVLLVVLVVVQVVCCVVPVDGDAEDEDVVNDDDPSSQVSCVVSNHHYDDFQAELVCVVVDALVSSVVRDVVRDDVPGGYDDDPHPSVPDDD